Protein AF-A0A017T4R4-F1 (afdb_monomer)

Structure (mmCIF, N/CA/C/O backbone):
data_AF-A0A017T4R4-F1
#
_entry.id   AF-A0A017T4R4-F1
#
loop_
_atom_site.group_PDB
_atom_site.id
_atom_site.type_symbol
_atom_site.label_atom_id
_atom_site.label_alt_id
_atom_site.label_comp_id
_atom_site.label_asym_id
_atom_site.label_entity_id
_atom_site.label_seq_id
_atom_site.pdbx_PDB_ins_code
_atom_site.Cartn_x
_atom_site.Cartn_y
_atom_site.Cartn_z
_atom_site.occupancy
_atom_site.B_iso_or_equiv
_atom_site.auth_seq_id
_atom_site.auth_comp_id
_atom_site.auth_asym_id
_atom_site.auth_atom_id
_atom_site.pdbx_PDB_model_num
ATOM 1 N N . MET A 1 1 ? -1.367 5.254 24.831 1.00 61.81 1 MET A N 1
ATOM 2 C CA . MET A 1 1 ? -1.180 4.468 26.078 1.00 61.81 1 MET A CA 1
ATOM 3 C C . MET A 1 1 ? -1.620 3.058 25.738 1.00 61.81 1 MET A C 1
ATOM 5 O O . MET A 1 1 ? -2.794 2.890 25.453 1.00 61.81 1 MET A O 1
ATOM 9 N N . ARG A 1 2 ? -0.699 2.091 25.702 1.00 79.88 2 ARG A N 1
ATOM 10 C CA . ARG A 1 2 ? -0.896 0.805 25.009 1.00 79.88 2 ARG A CA 1
ATOM 11 C C . ARG A 1 2 ? -2.087 -0.010 25.545 1.00 79.88 2 ARG A C 1
ATOM 13 O O . ARG A 1 2 ? -2.272 -0.101 26.762 1.00 79.88 2 ARG A O 1
ATOM 20 N N . TRP A 1 3 ? -2.854 -0.609 24.639 1.00 91.00 3 TRP A N 1
ATOM 21 C CA . TRP A 1 3 ? -3.961 -1.525 24.891 1.00 91.00 3 TRP A CA 1
ATOM 22 C C . TRP A 1 3 ? -3.519 -2.689 25.781 1.00 91.00 3 TRP A C 1
ATOM 24 O O . TRP A 1 3 ? -2.422 -3.232 25.621 1.00 91.00 3 TRP A O 1
ATOM 34 N N . ASN A 1 4 ? -4.358 -3.062 26.749 1.00 92.06 4 ASN A N 1
ATOM 35 C CA . ASN A 1 4 ? -4.034 -4.072 27.756 1.00 92.06 4 ASN A CA 1
ATOM 36 C C . ASN A 1 4 ? -5.265 -4.903 28.161 1.00 92.06 4 ASN A C 1
ATOM 38 O O . ASN A 1 4 ? -6.398 -4.600 27.782 1.00 92.06 4 ASN A O 1
ATOM 42 N N . ASP A 1 5 ? -5.043 -5.947 28.962 1.00 94.00 5 ASP A N 1
ATOM 43 C CA . ASP A 1 5 ? -6.093 -6.894 29.363 1.00 94.00 5 ASP A CA 1
ATOM 44 C C . ASP A 1 5 ? -7.227 -6.249 30.169 1.00 94.00 5 ASP A C 1
ATOM 46 O O . ASP A 1 5 ? -8.377 -6.685 30.097 1.00 94.00 5 ASP A O 1
ATOM 50 N N . GLU A 1 6 ? -6.928 -5.205 30.942 1.00 94.62 6 GLU A N 1
ATOM 51 C CA . GLU A 1 6 ? -7.931 -4.474 31.711 1.00 94.62 6 GLU A CA 1
ATOM 52 C C . GLU A 1 6 ? -8.867 -3.686 30.791 1.00 94.62 6 GLU A C 1
ATOM 54 O O . GLU A 1 6 ? -10.086 -3.853 30.888 1.00 94.62 6 GLU A O 1
ATOM 59 N N . LY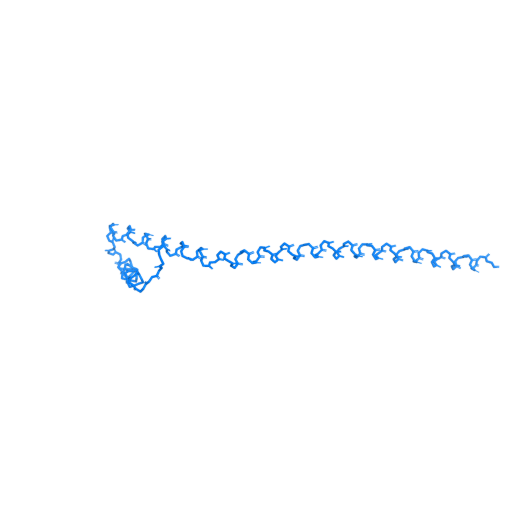S A 1 7 ? -8.306 -2.928 29.840 1.00 93.38 7 LYS A N 1
ATOM 60 C CA . LYS A 1 7 ? -9.064 -2.235 28.791 1.00 93.38 7 LYS A CA 1
ATOM 61 C C . LYS A 1 7 ? -9.880 -3.219 27.959 1.00 93.38 7 LYS A C 1
ATOM 63 O O . LYS A 1 7 ? -11.067 -2.991 27.764 1.00 93.38 7 LYS A O 1
ATOM 68 N N . SER A 1 8 ? -9.299 -4.358 27.574 1.00 94.38 8 SER A N 1
ATOM 69 C CA . SER A 1 8 ? -10.009 -5.433 26.865 1.00 94.38 8 SER A CA 1
ATOM 70 C C . SER A 1 8 ? -11.224 -5.939 27.647 1.00 94.38 8 SER A C 1
ATOM 72 O O . SER A 1 8 ? -12.325 -6.018 27.102 1.00 94.38 8 SER A O 1
ATOM 74 N N . ARG A 1 9 ? -11.065 -6.261 28.939 1.00 96.81 9 ARG A N 1
ATOM 75 C CA . ARG A 1 9 ? -12.192 -6.710 29.775 1.00 96.81 9 ARG A CA 1
ATOM 76 C C . ARG A 1 9 ? -13.259 -5.628 29.915 1.00 96.81 9 ARG A C 1
ATOM 78 O O . ARG A 1 9 ? -14.446 -5.941 29.826 1.00 96.81 9 ARG A O 1
ATOM 85 N N . ARG A 1 10 ? -12.851 -4.371 30.119 1.00 97.00 10 ARG A N 1
ATOM 86 C CA . ARG A 1 10 ? -13.781 -3.245 30.255 1.00 97.00 10 ARG A CA 1
ATOM 87 C C . ARG A 1 10 ? -14.548 -2.992 28.961 1.00 97.00 10 ARG A C 1
ATOM 89 O O . ARG A 1 10 ? -15.772 -2.910 28.999 1.00 97.00 10 ARG A O 1
ATOM 96 N N . PHE A 1 11 ? -13.852 -2.978 27.831 1.00 96.94 11 PHE A N 1
ATOM 97 C CA . PHE A 1 11 ? -14.432 -2.865 26.499 1.00 96.94 11 PHE A CA 1
ATOM 98 C C . PHE A 1 11 ? -15.467 -3.966 26.243 1.00 96.94 11 PHE A C 1
ATOM 100 O O . PHE A 1 11 ? -16.607 -3.668 25.898 1.00 96.94 11 PHE A O 1
ATOM 107 N N . GLN A 1 12 ? -15.124 -5.232 26.500 1.00 97.06 12 GLN A N 1
ATOM 108 C CA . GLN A 1 12 ? -16.053 -6.354 26.321 1.00 97.06 12 GLN A CA 1
ATOM 109 C C . GLN A 1 12 ? -17.301 -6.226 27.207 1.00 97.06 12 GLN A C 1
ATOM 111 O O . GLN A 1 12 ? -18.418 -6.487 26.756 1.00 97.06 12 GLN A O 1
ATOM 116 N N . ALA A 1 13 ? -17.139 -5.783 28.458 1.00 96.94 13 ALA A N 1
ATOM 117 C CA . ALA A 1 13 ? -18.265 -5.543 29.355 1.00 96.94 13 ALA A CA 1
ATOM 118 C C . ALA A 1 13 ? -19.184 -4.419 28.842 1.00 96.94 13 ALA A C 1
ATOM 120 O O . ALA A 1 13 ? -20.405 -4.582 28.842 1.00 96.94 13 ALA A O 1
ATOM 121 N N . LEU A 1 14 ? -18.607 -3.312 28.362 1.00 97.62 14 LEU A N 1
ATOM 122 C CA . LEU A 1 14 ? -19.351 -2.190 27.786 1.00 97.62 14 LEU A CA 1
ATOM 123 C C . LEU A 1 14 ? -20.081 -2.599 26.503 1.00 97.62 14 LEU A C 1
ATOM 125 O O . LEU A 1 14 ? -21.269 -2.321 26.376 1.00 97.62 14 LEU A O 1
ATOM 129 N N . ARG A 1 15 ? -19.435 -3.357 25.610 1.00 97.06 15 ARG A N 1
ATOM 130 C CA . ARG A 1 15 ? -20.057 -3.906 24.391 1.00 97.06 15 ARG A CA 1
ATOM 131 C C . ARG A 1 15 ? -21.217 -4.849 24.700 1.00 97.06 15 ARG A C 1
ATOM 133 O O . ARG A 1 15 ? -22.249 -4.801 24.035 1.00 97.06 15 ARG A O 1
ATOM 140 N N . ALA A 1 16 ? -21.097 -5.675 25.739 1.00 96.56 16 ALA A N 1
ATOM 141 C CA . ALA A 1 16 ? -22.196 -6.527 26.185 1.00 96.56 16 ALA A CA 1
ATOM 142 C C . ALA A 1 16 ? -23.378 -5.712 26.745 1.00 96.56 16 ALA A C 1
ATOM 144 O O . ALA A 1 16 ? -24.535 -6.080 26.543 1.00 96.56 16 ALA A O 1
ATOM 145 N N . THR A 1 17 ? -23.111 -4.610 27.448 1.00 95.75 17 THR A N 1
ATOM 146 C CA . THR A 1 17 ? -24.146 -3.692 27.955 1.00 95.75 17 THR A CA 1
ATOM 147 C C . THR A 1 17 ? -24.793 -2.880 26.831 1.00 95.75 17 THR A C 1
ATOM 149 O O . THR A 1 17 ? -26.012 -2.708 26.829 1.00 95.75 17 THR A O 1
ATOM 152 N N . GLU A 1 18 ? -24.013 -2.463 25.837 1.00 95.75 18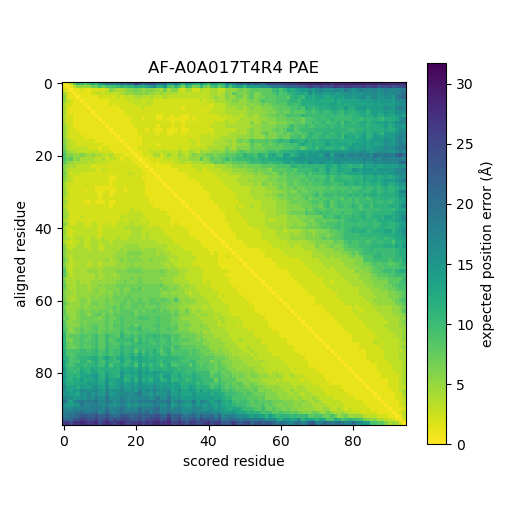 GLU A N 1
ATOM 153 C CA . GLU A 1 18 ? -24.492 -1.819 24.613 1.00 95.75 18 GLU A CA 1
ATOM 154 C C . GLU A 1 18 ? -25.437 -2.728 23.827 1.00 95.75 18 GLU A C 1
ATOM 156 O O . GLU A 1 18 ? -26.536 -2.308 23.473 1.00 95.75 18 GLU A O 1
ATOM 161 N N . ALA A 1 19 ? -25.069 -4.000 23.639 1.00 95.56 19 ALA A N 1
ATOM 162 C CA . ALA A 1 19 ? -25.903 -4.987 22.954 1.00 95.56 19 ALA A CA 1
ATOM 163 C C . ALA A 1 19 ? -27.248 -5.237 23.660 1.00 95.56 19 ALA A C 1
ATOM 165 O O . ALA A 1 19 ? -28.232 -5.597 23.019 1.00 95.56 19 ALA A O 1
ATOM 166 N N . ARG A 1 20 ? -27.305 -5.028 24.982 1.00 96.19 20 ARG A N 1
ATOM 167 C CA . ARG A 1 20 ? -28.546 -5.084 25.772 1.00 96.19 20 ARG A CA 1
ATOM 168 C C . ARG A 1 20 ? -29.358 -3.785 25.722 1.00 96.19 20 ARG A C 1
ATOM 170 O O . ARG A 1 20 ? -30.459 -3.753 26.260 1.00 96.19 20 ARG A O 1
ATOM 177 N N . GLY A 1 21 ? -28.832 -2.721 25.113 1.00 95.06 21 GLY A N 1
ATOM 178 C CA . GLY A 1 21 ? -29.476 -1.408 25.035 1.00 95.06 21 GLY A CA 1
ATOM 179 C C . GLY A 1 21 ? -29.510 -0.645 26.362 1.00 95.06 21 GLY A C 1
ATOM 180 O O . GLY A 1 21 ? -30.221 0.348 26.477 1.00 95.06 21 GLY A O 1
ATOM 181 N N . THR A 1 22 ? -28.758 -1.090 27.373 1.00 96.12 22 THR A N 1
ATOM 182 C CA . THR A 1 22 ? -28.781 -0.519 28.732 1.00 96.12 22 THR A CA 1
ATOM 183 C C . THR A 1 22 ? -27.567 0.357 29.027 1.00 96.12 22 THR A C 1
ATOM 185 O O . THR A 1 22 ? -27.270 0.616 30.189 1.00 96.12 22 THR A O 1
ATOM 188 N N . LEU A 1 23 ? -26.831 0.771 27.993 1.00 95.69 23 LEU A N 1
ATOM 189 C CA . LEU A 1 23 ? -25.627 1.580 28.147 1.00 95.69 23 LEU A CA 1
ATOM 190 C C . LEU A 1 23 ? -26.001 3.000 28.581 1.00 95.69 23 LEU A C 1
ATOM 192 O O . LEU A 1 23 ? -26.807 3.673 27.926 1.00 95.69 23 LEU A O 1
ATOM 196 N N . THR A 1 24 ? -25.418 3.447 29.685 1.00 96.56 24 THR A N 1
ATOM 197 C CA . THR A 1 24 ? -25.595 4.808 30.195 1.00 96.56 24 THR A CA 1
ATOM 198 C C . THR A 1 24 ? -24.729 5.807 29.428 1.00 96.56 24 THR A C 1
ATOM 200 O O . THR A 1 24 ? -23.833 5.431 28.674 1.00 96.56 24 THR A O 1
ATOM 203 N N . GLU A 1 25 ? -24.986 7.102 29.610 1.00 96.50 25 GLU A N 1
ATOM 204 C CA . GLU A 1 25 ? -24.202 8.146 28.940 1.00 96.50 25 GLU A CA 1
ATOM 205 C C . GLU A 1 25 ? -22.715 8.156 29.343 1.00 96.50 25 GLU A C 1
ATOM 207 O O . GLU A 1 25 ? -21.866 8.209 28.453 1.00 96.50 25 GLU A O 1
ATOM 212 N N . PRO A 1 26 ? -22.353 8.014 30.635 1.00 96.81 26 PRO A N 1
ATOM 213 C CA . PRO A 1 26 ? -20.948 7.886 31.022 1.00 96.81 26 PRO A CA 1
ATOM 214 C C . PRO A 1 26 ? -20.277 6.647 30.417 1.00 96.81 26 PRO A C 1
ATOM 216 O O . PRO A 1 26 ? -19.135 6.716 29.977 1.00 96.81 26 PRO A O 1
ATOM 219 N N . GLU A 1 27 ? -20.993 5.524 30.346 1.00 97.06 27 GLU A N 1
ATOM 220 C CA . GLU A 1 27 ? -20.486 4.290 29.738 1.00 97.06 27 GLU A CA 1
ATOM 221 C C . GLU A 1 27 ? -20.326 4.405 28.216 1.00 97.06 27 GLU A C 1
ATOM 223 O O . GLU A 1 27 ? -19.401 3.820 27.659 1.00 97.06 27 GLU A O 1
ATOM 228 N N . ARG A 1 28 ? -21.186 5.179 27.539 1.00 96.81 28 ARG A N 1
ATOM 229 C CA . ARG A 1 28 ? -21.014 5.529 26.120 1.00 96.81 28 ARG A CA 1
ATOM 230 C C . ARG A 1 28 ? -19.751 6.349 25.895 1.00 96.81 28 ARG A C 1
ATOM 232 O O . ARG A 1 28 ? -18.979 6.026 24.997 1.00 96.81 28 ARG A O 1
ATOM 239 N N . ALA A 1 29 ? -19.530 7.376 26.713 1.00 97.38 29 ALA A N 1
ATOM 240 C CA . ALA A 1 29 ? -18.326 8.197 26.627 1.00 97.38 29 ALA A CA 1
ATOM 241 C C . ALA A 1 29 ? -17.059 7.365 26.881 1.00 97.38 29 ALA A C 1
ATOM 243 O O . ALA A 1 29 ? -16.074 7.493 26.157 1.00 97.38 29 ALA A O 1
ATOM 244 N N . GLU A 1 30 ? -17.102 6.461 27.861 1.00 97.00 30 GLU A N 1
ATOM 245 C CA . GLU A 1 30 ? -16.000 5.540 28.137 1.00 97.00 30 GLU A CA 1
ATOM 246 C C . GLU A 1 30 ? -15.747 4.570 26.975 1.00 97.00 30 GLU A C 1
ATOM 248 O O . GLU A 1 30 ? -14.601 4.380 26.574 1.00 97.00 30 GLU A O 1
ATOM 253 N N . LEU A 1 31 ? -16.802 3.987 26.395 1.00 97.00 31 LEU A N 1
ATOM 254 C CA . LEU A 1 31 ? -16.678 3.103 25.236 1.00 97.00 31 LEU A CA 1
ATOM 255 C C . LEU A 1 31 ? -16.075 3.834 24.028 1.00 97.00 31 LEU A C 1
ATOM 257 O O . LEU A 1 31 ? -15.207 3.274 23.365 1.00 97.00 31 LEU A O 1
ATOM 261 N N . SER A 1 32 ? -16.492 5.078 23.777 1.00 96.75 32 SER A N 1
ATOM 262 C CA . SER A 1 32 ? -15.913 5.922 22.725 1.00 96.75 32 SER A CA 1
ATOM 263 C C . SER A 1 32 ? -14.423 6.156 22.960 1.00 96.75 3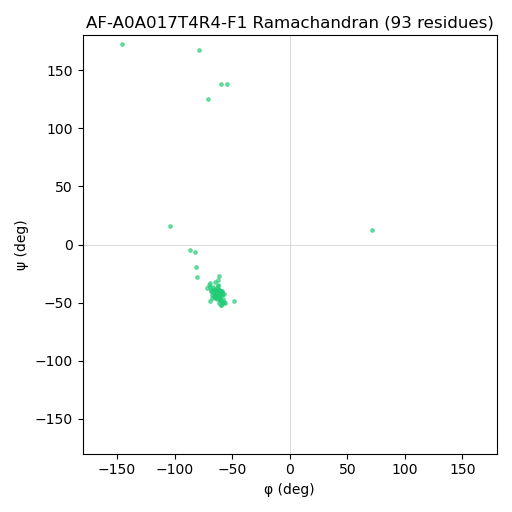2 SER A C 1
ATOM 265 O O . SER A 1 32 ? -13.625 5.928 22.063 1.00 96.75 32 SER A O 1
ATOM 267 N N . SER A 1 33 ? -14.031 6.520 24.184 1.00 96.06 33 SER A N 1
ATOM 268 C CA . SER A 1 33 ? -12.620 6.741 24.515 1.00 96.06 33 SER A CA 1
ATOM 269 C C . SER A 1 33 ? -11.771 5.476 24.35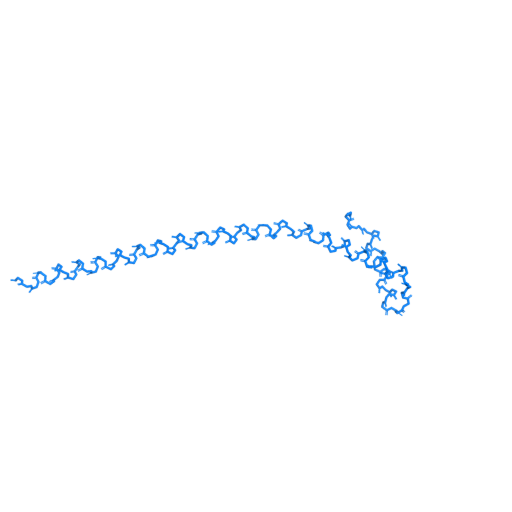4 1.00 96.06 33 SER A C 1
ATOM 271 O O . SER A 1 33 ? -10.606 5.573 23.980 1.00 96.06 33 SER A O 1
ATOM 273 N N . LEU A 1 34 ? -12.324 4.295 24.648 1.00 96.75 34 LEU A N 1
ATOM 274 C CA . LEU A 1 34 ? -11.624 3.028 24.424 1.00 96.75 34 LEU A CA 1
ATOM 275 C C . LEU A 1 34 ? -11.457 2.726 22.931 1.00 96.75 34 LEU A C 1
ATOM 277 O O . LEU A 1 34 ? -10.427 2.183 22.548 1.00 96.75 34 LEU A O 1
ATOM 281 N N . LEU A 1 35 ? -12.439 3.068 22.095 1.00 95.44 35 LEU A N 1
ATOM 282 C CA . LEU A 1 35 ? -12.316 2.932 20.642 1.00 95.44 35 LEU A CA 1
ATOM 283 C C . LEU A 1 35 ? -11.247 3.877 20.086 1.00 95.44 35 LEU A C 1
ATOM 285 O O . LEU A 1 35 ? -10.387 3.422 19.344 1.00 95.44 35 LEU A O 1
ATOM 289 N N . ASP A 1 36 ? -11.228 5.136 20.528 1.00 95.56 36 ASP A N 1
ATOM 290 C CA . ASP A 1 36 ? -10.207 6.107 20.111 1.00 95.56 36 ASP A CA 1
ATOM 291 C C . ASP A 1 36 ? -8.786 5.637 20.483 1.00 95.56 36 ASP A C 1
ATOM 293 O O . ASP A 1 36 ? -7.845 5.770 19.699 1.00 95.56 36 ASP A O 1
ATOM 297 N N . ASP A 1 37 ? -8.625 5.045 21.673 1.00 94.56 37 ASP A N 1
ATOM 298 C CA . ASP A 1 37 ? -7.361 4.439 22.103 1.00 94.56 37 ASP A CA 1
ATOM 299 C C . ASP A 1 37 ? -6.957 3.245 21.219 1.00 94.56 37 ASP A C 1
ATOM 301 O O . ASP A 1 37 ? -5.772 3.078 20.922 1.00 94.56 37 ASP A O 1
ATOM 305 N N . LEU A 1 38 ? -7.918 2.401 20.823 1.00 93.75 38 LEU A N 1
ATOM 306 C CA . LEU A 1 38 ? -7.668 1.246 19.960 1.00 93.75 38 LEU A CA 1
ATOM 307 C C . LEU A 1 38 ? -7.261 1.693 18.553 1.00 93.75 38 LEU A C 1
ATOM 309 O O . LEU A 1 38 ? -6.259 1.208 18.034 1.00 93.75 38 LEU A O 1
ATOM 313 N N . ASP A 1 39 ? -7.977 2.659 17.981 1.00 94.50 39 ASP A N 1
ATOM 314 C CA . ASP A 1 39 ? -7.687 3.227 16.663 1.00 94.50 39 ASP A CA 1
ATOM 315 C C . ASP A 1 39 ? -6.294 3.875 16.629 1.00 94.50 39 ASP A C 1
ATOM 317 O O . ASP A 1 39 ? -5.548 3.728 15.657 1.00 94.50 39 ASP A O 1
ATOM 321 N N . ALA A 1 40 ? -5.901 4.565 17.706 1.00 93.94 40 ALA A N 1
ATOM 322 C CA . ALA A 1 40 ? -4.566 5.142 17.831 1.00 93.94 40 ALA A CA 1
ATOM 323 C C . ALA A 1 40 ? -3.470 4.064 17.870 1.00 93.94 40 ALA A C 1
ATOM 325 O O . ALA A 1 40 ? -2.465 4.179 17.162 1.00 93.94 40 ALA A O 1
ATOM 326 N N . ASP A 1 41 ? -3.670 3.004 18.657 1.00 93.38 41 ASP A N 1
ATOM 327 C CA . ASP A 1 41 ? -2.734 1.883 18.742 1.00 93.38 41 ASP A CA 1
ATOM 328 C C . ASP A 1 41 ? -2.643 1.112 17.409 1.00 93.38 41 ASP A C 1
ATOM 330 O O . ASP A 1 41 ? -1.548 0.721 16.996 1.00 93.38 41 ASP A O 1
ATOM 334 N N . GLU A 1 42 ? -3.763 0.925 16.704 1.00 93.81 42 GLU A N 1
ATOM 335 C CA . GLU A 1 42 ? -3.794 0.332 15.362 1.00 93.81 42 GLU A CA 1
ATOM 336 C C . GLU A 1 42 ? -3.041 1.201 14.349 1.00 93.81 4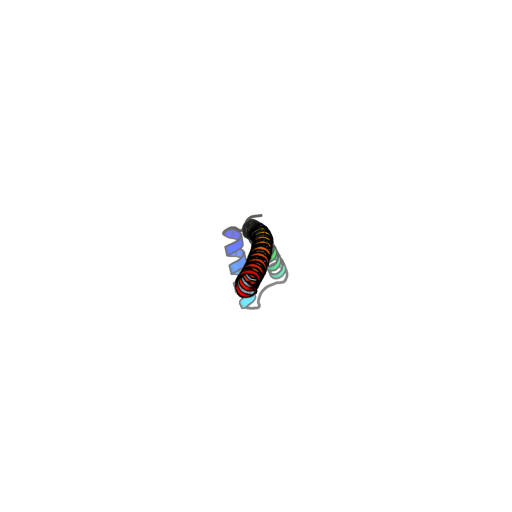2 GLU A C 1
ATOM 338 O O . GLU A 1 42 ? -2.207 0.691 13.596 1.00 93.81 42 GLU A O 1
ATOM 343 N N . ALA A 1 43 ? -3.261 2.517 14.358 1.00 94.06 43 ALA A N 1
ATOM 344 C CA . ALA A 1 43 ? -2.554 3.447 13.484 1.00 94.06 43 ALA A CA 1
ATOM 345 C C . ALA A 1 43 ? -1.037 3.446 13.745 1.00 94.06 43 ALA A C 1
ATOM 347 O O . ALA A 1 43 ? -0.245 3.447 12.798 1.00 94.06 43 ALA A O 1
ATOM 348 N N . ASP A 1 44 ? -0.618 3.413 15.012 1.00 94.69 44 ASP A N 1
ATOM 349 C CA . ASP A 1 44 ? 0.790 3.283 15.400 1.00 94.69 44 ASP A CA 1
ATOM 350 C C . ASP A 1 44 ? 1.387 1.943 14.940 1.00 94.69 44 ASP A C 1
ATOM 352 O O . ASP A 1 44 ? 2.513 1.912 14.436 1.00 94.69 44 ASP A O 1
ATOM 356 N N . ALA A 1 45 ? 0.641 0.843 15.068 1.00 93.62 45 ALA A N 1
ATOM 357 C CA . ALA A 1 45 ? 1.088 -0.487 14.659 1.00 93.62 45 ALA A CA 1
ATOM 358 C C . ALA A 1 45 ? 1.186 -0.647 13.132 1.00 93.62 45 ALA A C 1
ATOM 360 O O . ALA A 1 45 ? 2.082 -1.337 12.641 1.00 93.62 45 ALA A O 1
ATOM 361 N N . LEU A 1 46 ? 0.287 -0.010 12.376 1.00 96.25 46 LEU A N 1
ATOM 362 C CA .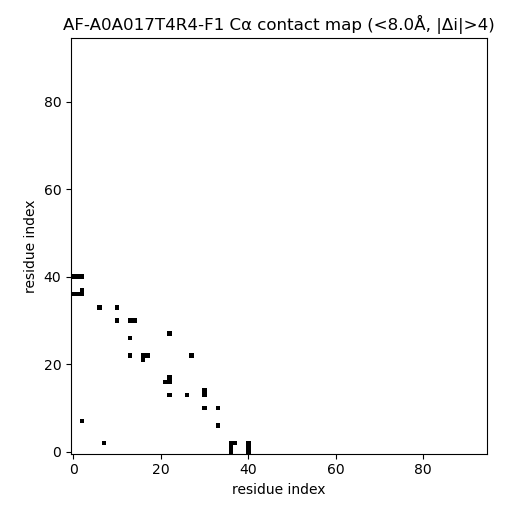 LEU A 1 46 ? 0.250 -0.082 10.913 1.00 96.25 46 LEU A CA 1
ATOM 363 C C . LEU A 1 46 ? 1.264 0.848 10.240 1.00 96.25 46 LEU A C 1
ATOM 365 O O . LEU A 1 46 ? 1.749 0.526 9.150 1.00 96.25 46 LEU A O 1
ATOM 369 N N . ARG A 1 47 ? 1.626 1.967 10.881 1.00 96.62 47 ARG A N 1
ATOM 370 C CA . ARG A 1 47 ? 2.524 2.990 10.320 1.00 96.62 47 ARG A CA 1
ATOM 371 C C . ARG A 1 47 ? 3.810 2.421 9.701 1.00 96.62 47 ARG A C 1
ATOM 373 O O . ARG A 1 47 ? 4.067 2.746 8.542 1.00 96.62 47 ARG A O 1
ATOM 380 N N . PRO A 1 48 ? 4.576 1.524 10.355 1.00 96.81 48 PRO A N 1
ATOM 381 C CA . PRO A 1 48 ? 5.806 0.995 9.766 1.00 96.81 48 PRO A CA 1
ATOM 382 C C . PRO A 1 48 ? 5.558 0.193 8.484 1.00 96.81 48 PRO A C 1
ATOM 384 O O . PRO A 1 48 ? 6.338 0.269 7.538 1.00 96.81 48 PRO A O 1
ATOM 387 N N . SER A 1 49 ? 4.465 -0.575 8.429 1.00 96.75 49 SER A N 1
ATOM 388 C CA . SER A 1 49 ? 4.110 -1.344 7.232 1.00 96.75 49 SER A CA 1
ATOM 389 C C . SER A 1 49 ? 3.695 -0.420 6.086 1.00 96.75 49 SER A C 1
ATOM 391 O O . SER A 1 49 ? 4.100 -0.640 4.944 1.00 96.75 49 SER A O 1
ATOM 393 N N . MET A 1 50 ? 2.962 0.656 6.390 1.00 97.31 50 MET A N 1
ATOM 394 C CA . MET A 1 50 ? 2.602 1.677 5.405 1.00 97.31 50 MET A CA 1
ATOM 395 C C . MET A 1 50 ? 3.833 2.409 4.859 1.00 97.31 50 MET A C 1
ATOM 397 O O . MET A 1 50 ? 3.938 2.611 3.650 1.00 97.31 50 MET A O 1
ATOM 401 N N . GLU A 1 51 ? 4.787 2.759 5.721 1.00 97.88 51 GLU A N 1
ATOM 402 C CA . GLU A 1 51 ? 6.054 3.383 5.323 1.00 97.88 51 GLU A CA 1
ATOM 403 C C . GLU A 1 51 ? 6.882 2.457 4.420 1.00 97.88 51 GLU A C 1
ATOM 405 O O . GLU A 1 51 ? 7.377 2.887 3.376 1.00 97.88 51 GLU A O 1
ATOM 410 N N . GLN A 1 52 ? 6.973 1.168 4.761 1.00 97.94 52 GLN A N 1
ATOM 411 C CA . GLN A 1 52 ? 7.644 0.167 3.924 1.00 97.94 52 GLN A CA 1
ATOM 412 C C . GLN A 1 52 ? 6.962 0.005 2.563 1.00 97.94 52 GLN A C 1
ATOM 414 O O . GLN A 1 52 ? 7.636 -0.045 1.533 1.00 97.94 52 GLN A O 1
ATOM 419 N N . ALA A 1 53 ? 5.628 -0.044 2.540 1.00 97.62 53 ALA A N 1
ATOM 420 C CA . ALA A 1 53 ? 4.867 -0.129 1.301 1.00 97.62 53 ALA A CA 1
ATOM 421 C C . ALA A 1 53 ? 5.107 1.103 0.415 1.00 97.62 53 ALA A C 1
ATOM 423 O O . ALA A 1 53 ? 5.369 0.958 -0.780 1.00 97.62 53 ALA A O 1
ATOM 424 N N . ALA A 1 54 ? 5.095 2.306 0.995 1.00 98.12 54 ALA A N 1
ATOM 425 C CA . ALA A 1 54 ? 5.374 3.545 0.275 1.00 98.12 54 ALA A CA 1
ATOM 426 C C . ALA A 1 54 ? 6.798 3.566 -0.307 1.00 98.12 54 ALA A C 1
ATOM 428 O O . ALA A 1 54 ? 6.980 3.896 -1.481 1.00 98.12 54 ALA A O 1
ATOM 429 N N . ALA A 1 55 ? 7.798 3.148 0.475 1.00 98.25 55 ALA A N 1
ATOM 430 C CA . ALA A 1 55 ? 9.178 3.038 0.007 1.00 98.25 55 ALA A CA 1
ATOM 431 C C . ALA A 1 55 ? 9.305 2.046 -1.161 1.00 98.25 55 ALA A C 1
ATOM 433 O O . ALA A 1 55 ? 9.939 2.354 -2.173 1.00 98.25 55 ALA A O 1
ATOM 434 N N . ARG A 1 56 ? 8.637 0.888 -1.071 1.00 98.19 56 ARG A N 1
ATOM 435 C CA . ARG A 1 56 ? 8.647 -0.120 -2.137 1.00 98.19 56 ARG A CA 1
ATOM 436 C C . ARG A 1 56 ? 7.970 0.374 -3.414 1.00 98.19 56 ARG A C 1
ATOM 438 O O . ARG A 1 56 ? 8.456 0.097 -4.507 1.00 98.19 56 ARG A O 1
ATOM 445 N N . VAL A 1 57 ? 6.873 1.123 -3.297 1.00 98.44 57 VAL A N 1
ATOM 446 C CA . VAL A 1 57 ? 6.207 1.751 -4.449 1.00 98.44 57 VAL A CA 1
ATOM 447 C C . VAL A 1 57 ? 7.136 2.752 -5.136 1.00 98.44 57 VAL A C 1
ATOM 449 O O . VAL A 1 57 ? 7.230 2.747 -6.366 1.00 98.44 57 VAL A O 1
ATOM 452 N N . ALA A 1 58 ? 7.850 3.579 -4.370 1.00 98.38 58 ALA A N 1
ATOM 453 C CA . ALA A 1 58 ? 8.804 4.536 -4.925 1.00 98.38 58 ALA A CA 1
ATOM 454 C C . ALA A 1 58 ? 9.957 3.833 -5.664 1.00 98.38 58 ALA A C 1
ATOM 456 O O . ALA A 1 58 ? 10.295 4.213 -6.787 1.00 98.38 58 ALA A O 1
ATOM 457 N N . GLU A 1 59 ? 10.509 2.769 -5.075 1.00 98.44 59 GLU A N 1
ATOM 458 C CA . GLU A 1 59 ? 11.561 1.950 -5.686 1.00 98.44 59 GLU A CA 1
ATOM 459 C C . GLU A 1 59 ? 11.099 1.329 -7.012 1.00 98.44 59 GLU A C 1
ATOM 461 O O . GLU A 1 59 ? 11.741 1.525 -8.044 1.00 98.44 59 GLU A O 1
ATOM 466 N N . LEU A 1 60 ? 9.946 0.652 -7.010 1.00 98.50 60 LEU A N 1
ATOM 467 C CA . LEU A 1 60 ? 9.386 0.013 -8.204 1.00 98.50 60 LEU A CA 1
ATOM 468 C C . LEU A 1 60 ? 9.049 1.026 -9.302 1.00 98.50 60 LEU A C 1
ATOM 470 O O . LEU A 1 60 ? 9.223 0.743 -10.485 1.00 98.50 60 LEU A O 1
ATOM 474 N N . THR A 1 61 ? 8.587 2.218 -8.924 1.00 98.56 61 THR A N 1
ATOM 475 C CA . THR A 1 61 ? 8.305 3.295 -9.881 1.00 98.56 61 THR A CA 1
ATOM 476 C C . THR A 1 61 ? 9.589 3.780 -10.551 1.00 98.56 61 THR A C 1
ATOM 478 O O . THR A 1 61 ? 9.624 3.932 -11.771 1.00 98.56 61 THR A O 1
ATOM 481 N N . SER A 1 62 ? 10.661 3.970 -9.776 1.00 98.25 62 SER A N 1
ATOM 482 C CA . SER A 1 62 ? 11.978 4.341 -10.305 1.00 98.25 62 SER A CA 1
ATOM 483 C C . SER A 1 62 ? 12.544 3.258 -11.228 1.00 98.25 62 SER A C 1
ATOM 485 O O . SER A 1 62 ? 13.018 3.547 -12.330 1.00 98.25 62 SER A O 1
ATOM 487 N N . GLU A 1 63 ? 12.433 1.992 -10.821 1.00 98.44 63 GLU A N 1
ATOM 488 C CA . GLU A 1 63 ? 12.872 0.862 -11.635 1.00 98.44 63 GLU A CA 1
ATOM 489 C C . GLU A 1 63 ? 12.100 0.773 -12.954 1.00 98.44 63 GLU A C 1
ATOM 491 O O . GLU A 1 63 ? 12.715 0.597 -14.007 1.00 98.44 63 GLU A O 1
ATOM 496 N N . LYS A 1 64 ? 10.779 0.968 -12.919 1.00 98.38 64 LYS A N 1
ATOM 497 C CA . LYS A 1 64 ? 9.949 1.003 -14.123 1.00 98.38 64 LYS A CA 1
ATOM 498 C C . LYS A 1 64 ? 10.412 2.093 -15.089 1.00 98.38 64 LYS A C 1
ATOM 500 O O . LYS A 1 64 ? 10.656 1.792 -16.250 1.00 98.38 64 LYS A O 1
ATOM 505 N N . VAL A 1 65 ? 10.603 3.325 -14.612 1.00 98.62 65 VAL A N 1
ATOM 506 C CA . VAL A 1 65 ? 11.086 4.439 -15.451 1.00 98.62 65 VAL A CA 1
ATOM 507 C C . VAL A 1 65 ? 12.434 4.103 -16.094 1.00 98.62 65 VAL A C 1
ATOM 509 O O . VAL A 1 65 ? 12.638 4.349 -17.283 1.00 98.62 65 VAL A O 1
ATOM 512 N N . ARG A 1 66 ? 13.352 3.498 -15.331 1.00 98.56 66 ARG A N 1
ATOM 513 C CA . ARG A 1 66 ? 14.655 3.060 -15.848 1.00 98.56 66 ARG A CA 1
ATOM 514 C C . ARG A 1 66 ? 14.503 2.009 -16.949 1.00 98.56 66 ARG A C 1
ATOM 516 O O . ARG A 1 66 ? 15.186 2.103 -17.968 1.00 98.56 66 ARG A O 1
ATOM 523 N N . LEU A 1 67 ? 13.655 1.005 -16.739 1.00 98.56 67 LEU A N 1
ATOM 524 C CA . LEU A 1 67 ? 13.424 -0.069 -17.706 1.00 98.56 67 LEU A CA 1
ATOM 525 C C . LEU A 1 67 ? 12.734 0.444 -18.973 1.00 98.56 67 LEU A C 1
ATOM 527 O O . LEU A 1 67 ? 13.156 0.078 -20.066 1.00 98.56 67 LEU A O 1
ATOM 531 N N . ASP A 1 68 ? 11.755 1.338 -18.841 1.00 98.62 68 ASP A N 1
ATOM 532 C CA . ASP A 1 68 ? 11.068 1.960 -19.977 1.00 98.62 68 ASP A CA 1
ATOM 533 C C . ASP A 1 68 ? 12.065 2.750 -20.848 1.00 98.62 68 ASP A C 1
ATOM 535 O O . ASP A 1 68 ? 12.095 2.590 -22.070 1.00 98.62 68 ASP A O 1
ATOM 539 N N . ALA A 1 69 ? 12.969 3.519 -20.229 1.00 98.44 69 ALA A N 1
ATOM 540 C CA . ALA A 1 69 ? 14.021 4.239 -20.950 1.00 98.44 69 ALA A CA 1
ATOM 541 C C . ALA A 1 69 ? 15.015 3.296 -21.658 1.00 98.44 69 ALA A C 1
ATOM 543 O O . ALA A 1 69 ? 15.448 3.566 -22.782 1.00 98.44 69 ALA A O 1
ATOM 544 N N . GLN A 1 70 ? 15.377 2.176 -21.020 1.00 98.50 70 GLN A N 1
ATOM 545 C CA . GLN A 1 70 ? 16.228 1.151 -21.636 1.00 98.50 70 GLN A CA 1
ATOM 546 C C . GLN A 1 70 ? 15.537 0.489 -22.831 1.00 98.50 70 GLN A C 1
ATOM 548 O O . GLN A 1 70 ? 16.168 0.307 -23.8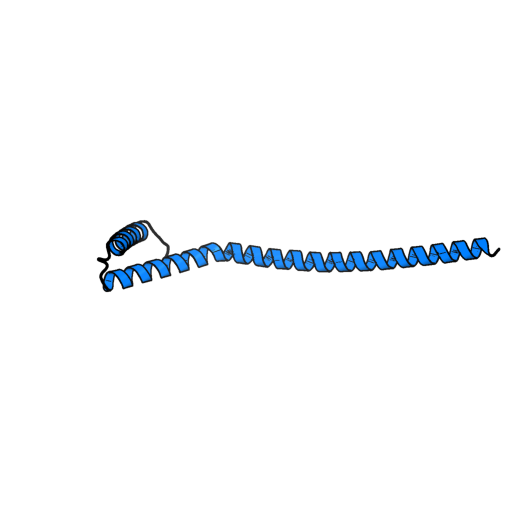73 1.00 98.50 70 GLN A O 1
ATOM 553 N N . ALA A 1 71 ? 14.249 0.172 -22.707 1.00 98.38 71 ALA A N 1
ATOM 554 C CA . ALA A 1 71 ? 13.459 -0.402 -23.788 1.00 98.38 71 ALA A CA 1
ATOM 555 C C . ALA A 1 71 ? 13.365 0.556 -24.987 1.00 98.38 71 ALA A C 1
ATOM 557 O O . ALA A 1 71 ? 13.588 0.135 -26.121 1.00 98.38 71 ALA A O 1
ATOM 558 N N . GLU A 1 72 ? 13.130 1.850 -24.753 1.00 98.50 72 GLU A N 1
ATOM 559 C CA . GLU A 1 72 ? 13.097 2.862 -25.818 1.00 98.50 72 GLU A CA 1
ATOM 560 C C . GLU A 1 72 ? 14.460 3.013 -26.516 1.00 98.50 72 GLU A C 1
ATOM 562 O O . GLU A 1 72 ? 14.543 3.123 -27.741 1.00 98.50 72 GLU A O 1
ATOM 567 N N . ALA A 1 73 ? 15.558 3.006 -25.754 1.00 98.38 73 ALA A N 1
ATOM 568 C CA . ALA A 1 73 ? 16.903 3.042 -26.321 1.00 98.38 73 ALA A CA 1
ATOM 569 C C . ALA A 1 73 ? 17.183 1.817 -27.208 1.00 98.38 73 ALA A C 1
ATOM 571 O O . ALA A 1 73 ? 17.677 1.975 -28.325 1.00 98.38 73 ALA A O 1
ATOM 572 N N . LEU A 1 74 ? 16.820 0.617 -26.746 1.00 98.50 74 LEU A N 1
ATOM 573 C CA . LEU A 1 74 ? 16.973 -0.614 -27.523 1.00 98.50 74 LEU A CA 1
ATOM 574 C C . LEU A 1 74 ? 16.117 -0.599 -28.792 1.00 98.50 74 LEU A C 1
ATOM 576 O O . LEU A 1 74 ? 16.623 -0.942 -29.857 1.00 98.50 74 LEU A O 1
ATOM 580 N N . ALA A 1 75 ? 14.866 -0.140 -28.712 1.00 98.38 75 ALA A N 1
ATOM 581 C CA . ALA A 1 75 ? 13.987 -0.030 -29.874 1.00 98.38 75 ALA A CA 1
ATOM 582 C C . ALA A 1 75 ? 14.580 0.881 -30.964 1.00 98.38 75 ALA A C 1
ATOM 584 O O . ALA A 1 75 ? 14.539 0.539 -32.14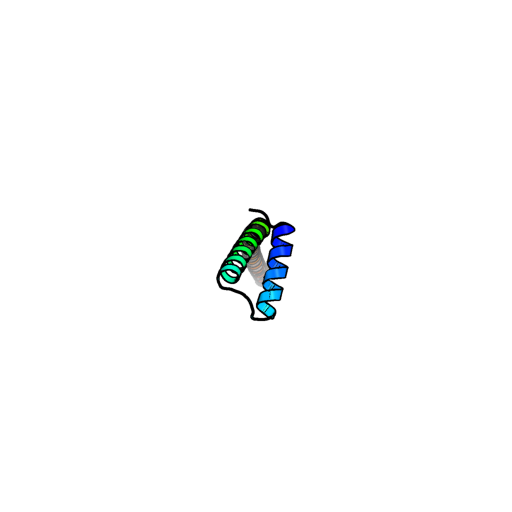5 1.00 98.38 75 ALA A O 1
ATOM 585 N N . ARG A 1 76 ? 15.201 2.006 -30.576 1.00 98.38 76 ARG A N 1
ATOM 586 C CA . ARG A 1 76 ? 15.900 2.898 -31.518 1.00 98.38 76 ARG A CA 1
ATOM 587 C C . ARG A 1 76 ? 17.101 2.230 -32.183 1.00 98.38 76 ARG A C 1
ATOM 589 O O . ARG A 1 76 ? 17.293 2.398 -33.382 1.00 98.38 76 ARG A O 1
ATOM 596 N N . ILE A 1 77 ? 17.896 1.478 -31.421 1.00 98.38 77 ILE A N 1
ATOM 597 C CA . ILE A 1 77 ? 19.052 0.748 -31.962 1.00 98.38 77 ILE A CA 1
ATOM 598 C C . ILE A 1 77 ? 18.593 -0.300 -32.977 1.00 98.38 77 ILE A C 1
ATOM 600 O O . ILE A 1 77 ? 19.176 -0.389 -34.053 1.00 98.38 77 ILE A O 1
ATOM 604 N N . VAL A 1 78 ? 17.545 -1.063 -32.654 1.00 98.31 78 VAL A N 1
ATOM 605 C CA . VAL A 1 78 ? 16.986 -2.074 -33.562 1.00 98.31 78 VAL A CA 1
ATOM 606 C C . VAL A 1 78 ? 16.500 -1.425 -34.856 1.00 98.31 78 VAL A C 1
ATOM 608 O O . VAL A 1 78 ? 16.912 -1.854 -35.929 1.00 98.31 78 VAL A O 1
ATOM 611 N N . ALA A 1 79 ? 15.719 -0.346 -34.766 1.00 98.00 79 ALA A N 1
ATOM 612 C CA . ALA A 1 79 ? 15.226 0.364 -35.947 1.00 98.00 79 ALA A CA 1
ATOM 613 C C . ALA A 1 79 ? 16.369 0.881 -36.842 1.00 98.00 79 ALA A C 1
ATOM 615 O O . ALA A 1 79 ? 16.301 0.793 -38.068 1.00 98.00 79 ALA A O 1
ATOM 616 N N . GLU A 1 80 ? 17.447 1.388 -36.240 1.00 98.06 80 GLU A N 1
ATOM 617 C CA . GLU A 1 80 ? 18.620 1.844 -36.985 1.00 98.06 80 GLU A CA 1
ATOM 618 C C . GLU A 1 80 ? 19.374 0.683 -37.651 1.00 98.06 80 GLU A C 1
ATOM 620 O O . GLU A 1 80 ? 19.801 0.793 -38.800 1.00 98.06 80 GLU A O 1
ATOM 625 N N . GLN A 1 81 ? 19.508 -0.454 -36.967 1.00 97.81 81 GLN A N 1
ATOM 626 C CA . GLN A 1 81 ? 20.122 -1.654 -37.540 1.00 97.81 81 GLN A CA 1
ATOM 627 C C . GLN A 1 81 ? 19.311 -2.206 -38.716 1.00 97.81 81 GLN A C 1
ATOM 629 O O . GLN A 1 81 ? 19.895 -2.574 -39.735 1.00 97.81 81 GLN A O 1
ATOM 634 N N . GLU A 1 82 ? 17.982 -2.225 -38.610 1.00 98.06 82 GLU A N 1
ATOM 635 C CA . GLU A 1 82 ? 17.084 -2.634 -39.696 1.00 98.06 82 GLU A CA 1
ATOM 636 C C . GLU A 1 82 ? 17.206 -1.705 -40.912 1.00 98.06 82 GLU A C 1
ATOM 638 O O . GLU A 1 82 ? 17.296 -2.177 -42.051 1.00 98.06 82 GLU A O 1
ATOM 643 N N . ARG A 1 83 ? 17.287 -0.387 -40.680 1.00 98.06 83 ARG A N 1
ATOM 644 C CA . ARG A 1 83 ? 17.516 0.609 -41.737 1.00 98.06 83 ARG A CA 1
ATOM 645 C C . ARG A 1 83 ? 18.843 0.364 -42.455 1.00 98.06 83 ARG A C 1
ATOM 647 O O . ARG A 1 83 ? 18.861 0.245 -43.677 1.00 98.06 83 ARG A O 1
ATOM 654 N N . LEU A 1 84 ? 19.940 0.241 -41.706 1.00 97.62 84 LEU A N 1
ATOM 655 C CA . LEU A 1 84 ? 21.276 0.013 -42.267 1.00 97.62 84 LEU A CA 1
ATOM 656 C C . LEU A 1 84 ? 21.364 -1.307 -43.042 1.00 97.62 84 LEU A C 1
ATOM 658 O O . LEU A 1 84 ? 22.004 -1.365 -44.092 1.00 97.62 84 LEU A O 1
ATOM 662 N N . LEU A 1 85 ? 20.715 -2.366 -42.549 1.00 97.50 85 LEU A N 1
ATOM 663 C CA . LEU A 1 85 ? 20.670 -3.656 -43.234 1.00 97.50 85 LEU A CA 1
ATOM 664 C C . LEU A 1 85 ? 19.920 -3.559 -44.567 1.00 97.50 85 LEU A C 1
ATOM 666 O O . LEU A 1 85 ? 20.370 -4.120 -45.569 1.00 97.50 85 LEU A O 1
ATOM 670 N N . THR A 1 86 ? 18.806 -2.826 -44.584 1.00 97.25 86 THR A N 1
ATOM 671 C CA . THR A 1 86 ? 18.029 -2.567 -45.802 1.00 97.25 86 THR A CA 1
ATOM 672 C C . THR A 1 86 ? 18.876 -1.806 -46.821 1.00 97.25 86 THR A C 1
ATOM 674 O O . THR A 1 86 ? 19.052 -2.275 -47.941 1.00 97.25 86 THR A O 1
ATOM 677 N N . GLU A 1 87 ? 19.516 -0.708 -46.407 1.00 96.56 87 GLU A N 1
ATOM 678 C CA . GLU A 1 87 ? 20.383 0.101 -47.277 1.00 96.56 87 GLU A CA 1
ATOM 679 C C . GLU A 1 87 ? 21.554 -0.699 -47.861 1.00 96.56 87 GLU A C 1
ATOM 681 O O . GLU A 1 87 ? 21.865 -0.584 -49.049 1.00 96.56 87 GLU A O 1
ATOM 686 N N . ALA A 1 88 ? 22.195 -1.543 -47.049 1.00 96.31 88 ALA A N 1
ATOM 687 C CA . ALA A 1 88 ? 23.271 -2.411 -47.514 1.00 96.31 88 ALA A CA 1
ATOM 688 C C . ALA A 1 88 ? 22.776 -3.450 -48.535 1.00 96.31 88 ALA A C 1
ATOM 690 O O . ALA A 1 88 ? 23.460 -3.720 -49.526 1.00 96.31 88 ALA A O 1
ATOM 691 N N . THR A 1 89 ? 21.587 -4.014 -48.313 1.00 96.00 89 THR A N 1
ATOM 692 C CA . THR A 1 89 ? 20.974 -5.007 -49.208 1.00 96.00 89 THR A CA 1
ATOM 693 C C . THR A 1 89 ? 20.588 -4.385 -50.550 1.00 96.00 89 THR A C 1
ATOM 695 O O . THR A 1 89 ? 20.884 -4.959 -51.602 1.00 96.00 89 THR A O 1
ATOM 698 N N . ASP A 1 90 ? 20.002 -3.188 -50.531 1.00 95.62 90 ASP A N 1
ATOM 699 C CA . ASP A 1 90 ? 19.636 -2.440 -51.735 1.00 95.62 90 ASP A CA 1
ATOM 700 C C . ASP A 1 90 ? 20.876 -2.054 -52.548 1.00 95.62 90 ASP A C 1
ATOM 702 O O . ASP A 1 90 ? 20.921 -2.255 -53.764 1.00 95.62 90 ASP A O 1
ATOM 706 N N . TYR A 1 91 ? 21.931 -1.578 -51.878 1.00 94.25 91 TYR A N 1
ATOM 707 C CA . TYR A 1 91 ? 23.199 -1.259 -52.529 1.00 94.25 91 TYR A CA 1
ATOM 708 C C . TYR A 1 91 ? 23.798 -2.472 -53.248 1.00 94.25 91 TYR A C 1
ATOM 710 O O . TYR A 1 91 ? 24.194 -2.361 -54.409 1.00 94.25 91 TYR A O 1
ATOM 718 N N . LEU A 1 92 ? 23.836 -3.633 -52.584 1.00 95.19 92 LEU A N 1
ATOM 719 C CA . LEU A 1 92 ? 24.339 -4.874 -53.176 1.00 95.19 92 LEU A CA 1
ATOM 720 C C . LEU A 1 92 ? 23.476 -5.369 -54.342 1.00 95.19 92 LEU A C 1
ATOM 722 O O . LEU A 1 92 ? 24.020 -5.944 -55.275 1.00 95.19 92 LEU A O 1
ATOM 726 N N . SER A 1 93 ? 22.164 -5.131 -54.302 1.00 92.19 93 SER A N 1
ATOM 727 C CA . SER A 1 93 ? 21.224 -5.554 -55.352 1.00 92.19 93 SER A CA 1
ATOM 728 C C . SER A 1 93 ? 21.196 -4.608 -56.561 1.00 92.19 93 SER A C 1
ATOM 730 O O . SER A 1 93 ? 20.736 -4.989 -57.634 1.00 92.19 93 SER A O 1
ATOM 7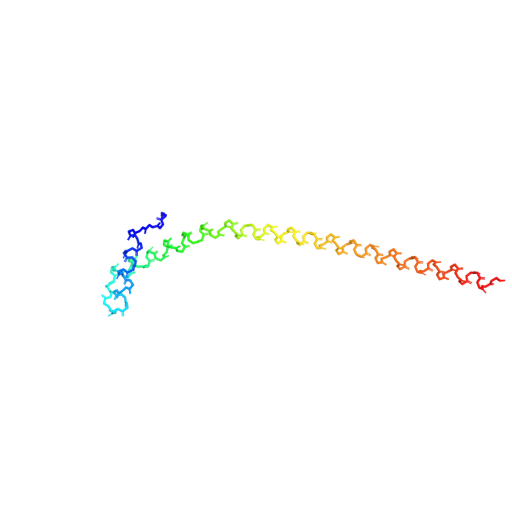32 N N . SER A 1 94 ? 21.668 -3.369 -56.391 1.00 82.75 94 SER A N 1
ATOM 733 C CA . SER A 1 94 ? 21.775 -2.347 -57.445 1.00 82.75 94 SER A CA 1
ATOM 734 C C . SER A 1 94 ? 23.080 -2.394 -58.257 1.00 82.75 94 SER A C 1
ATOM 736 O O . SER A 1 94 ? 23.235 -1.617 -59.203 1.00 82.75 94 SER A O 1
ATOM 738 N N . LYS A 1 95 ? 24.016 -3.275 -57.885 1.00 56.66 95 LYS A N 1
ATOM 739 C CA . LYS A 1 95 ? 25.286 -3.531 -58.581 1.00 56.66 95 LYS A CA 1
ATOM 740 C C . LYS A 1 95 ? 25.217 -4.790 -59.430 1.00 56.66 95 LYS A C 1
ATOM 742 O O . LYS A 1 95 ? 25.853 -4.768 -60.507 1.00 56.66 95 LYS A O 1
#

Mean predicted aligned error: 6.48 Å

Organism: NCBI:txid1192034

Radius of gyration: 32.73 Å; Cα contacts (8 Å, |Δi|>4): 19; chains: 1; bounding box: 55×15×90 Å

Foldseek 3Di:
DDDDPVLVVLLVVLVVCVVVVNQDPVSVVVNVVSVVNVVVNVCVVCVVVVVVVVVVVVVVVVVVVVVVVVVVVVVVVVVVVVVVVVVVVVVVVVD

Sequence (95 aa):
MRWNDEKSRRFQALRATEARGTLTEPERAELSSLLDDLDADEADALRPSMEQAAARVAELTSEKVRLDAQAEALARIVAEQERLLTEATDYLSSK

Solvent-accessible surface area (backbone atoms only — not comparable to full-atom values): 5332 Å² total; per-residue (Å²): 129,85,90,46,73,66,57,51,53,52,50,54,52,47,52,56,34,45,76,68,70,69,58,47,73,71,54,49,55,50,50,50,55,54,48,53,49,47,54,50,52,50,52,62,68,44,44,63,58,52,52,51,50,52,53,50,51,52,51,53,52,53,51,48,54,54,50,53,54,50,52,54,54,49,52,52,52,51,54,50,51,54,50,52,51,48,55,53,49,51,55,65,72,76,108

pLDDT: mean 95.52, std 6.02, range [56.66, 98.62]

Secondary structure (DSSP, 8-state):
----HHHHHHHHHHHHHHHTT---HHHHHHHHHHHHHHHHHHHHHHHHHHHHHHHHHHHHHHHHHHHHHHHHHHHHHHHHHHHHHHHHHHHHHT-